Protein AF-A0A6F9BM52-F1 (afdb_monomer_lite)

Secondary structure (DSSP, 8-state):
---S-HHHHHHHHHHTT-SEEEEEEE-TTSTT--EETTSPBP----PPTT---SS-SEEEEETT-S----

Radius of gyration: 12.9 Å; chains: 1; bounding box: 29×29×28 Å

pLDDT: mean 72.87, std 12.79, range [37.84, 88.62]

Structure (mmCIF, N/CA/C/O backbone):
data_AF-A0A6F9BM52-F1
#
_entry.id   AF-A0A6F9BM52-F1
#
loop_
_atom_site.group_PDB
_atom_site.id
_atom_site.type_symbol
_atom_site.label_atom_id
_atom_site.label_alt_id
_atom_site.label_comp_id
_atom_site.label_asym_id
_atom_site.label_entity_id
_atom_site.label_seq_id
_atom_site.pdbx_PDB_ins_code
_atom_site.Cartn_x
_atom_site.Cartn_y
_atom_site.Cartn_z
_atom_site.occupancy
_atom_site.B_iso_or_equiv
_atom_site.auth_seq_id
_atom_site.auth_comp_id
_atom_site.auth_asym_id
_atom_site.auth_atom_id
_atom_site.pdbx_PDB_model_num
ATOM 1 N N . MET A 1 1 ? 12.535 19.085 17.154 1.00 37.84 1 MET A N 1
ATOM 2 C CA . MET A 1 1 ? 11.616 19.338 16.026 1.00 37.84 1 MET A CA 1
ATOM 3 C C . MET A 1 1 ? 12.201 18.650 14.794 1.00 37.84 1 MET A C 1
ATOM 5 O O . MET A 1 1 ? 13.009 19.245 14.102 1.00 37.84 1 MET A O 1
ATOM 9 N N . LEU A 1 2 ? 11.899 17.363 14.588 1.00 39.12 2 LEU A N 1
ATOM 10 C CA . LEU A 1 2 ? 12.261 16.620 13.374 1.00 39.12 2 LEU A CA 1
ATOM 11 C C . LEU A 1 2 ? 10.963 16.033 12.819 1.00 39.12 2 LEU A C 1
ATOM 13 O O . LEU A 1 2 ? 10.363 15.144 13.414 1.00 39.12 2 LEU A O 1
ATOM 17 N N . SER A 1 3 ? 10.492 16.660 11.749 1.00 46.34 3 SER A N 1
ATOM 18 C CA . SER A 1 3 ? 9.201 16.449 11.103 1.00 46.34 3 SER A CA 1
ATOM 19 C C . SER A 1 3 ? 9.326 15.380 10.013 1.00 46.34 3 SER A C 1
ATOM 21 O O . SER A 1 3 ? 10.147 15.531 9.119 1.00 46.34 3 SER A O 1
ATOM 23 N N . LEU A 1 4 ? 8.522 14.316 10.113 1.00 48.09 4 LEU A N 1
ATOM 24 C CA . LEU A 1 4 ? 7.850 13.550 9.040 1.00 48.09 4 LEU A CA 1
ATOM 25 C C . LEU A 1 4 ? 8.600 13.099 7.757 1.00 48.09 4 LEU A C 1
ATOM 27 O O . LEU A 1 4 ? 7.949 12.569 6.861 1.00 48.09 4 LEU A O 1
ATOM 31 N N . GLN A 1 5 ? 9.926 13.202 7.636 1.00 52.88 5 GLN A N 1
ATOM 32 C CA . GLN A 1 5 ? 10.631 12.772 6.411 1.00 52.88 5 GLN A CA 1
ATOM 33 C C . GLN A 1 5 ? 10.958 11.265 6.323 1.00 52.88 5 GLN A C 1
ATOM 35 O O . GLN A 1 5 ? 11.309 10.800 5.244 1.00 52.88 5 GLN A O 1
ATOM 40 N N . GLN A 1 6 ? 10.836 10.500 7.414 1.00 54.97 6 GLN A N 1
ATOM 41 C CA . GLN A 1 6 ? 11.219 9.076 7.467 1.00 54.97 6 GLN A CA 1
ATOM 42 C C . GLN A 1 6 ? 10.409 8.124 6.555 1.00 54.97 6 GLN A C 1
ATOM 44 O O . GLN A 1 6 ? 11.015 7.251 5.935 1.00 54.97 6 GLN A O 1
ATOM 49 N N . PRO A 1 7 ? 9.069 8.239 6.424 1.00 54.97 7 PRO A N 1
ATOM 50 C CA . PRO A 1 7 ? 8.309 7.289 5.609 1.00 54.97 7 PRO A CA 1
ATOM 51 C C . PRO A 1 7 ? 8.564 7.468 4.104 1.00 54.97 7 PRO A C 1
ATOM 53 O O . PRO A 1 7 ? 8.652 6.485 3.375 1.00 54.97 7 PRO A O 1
ATOM 56 N N . GLN A 1 8 ? 8.757 8.705 3.628 1.00 51.41 8 GLN A N 1
ATOM 57 C CA . GLN A 1 8 ? 8.981 8.967 2.202 1.00 51.41 8 GLN A CA 1
ATOM 58 C C . GLN A 1 8 ? 10.374 8.511 1.741 1.00 51.41 8 GLN A C 1
ATOM 60 O O . GLN A 1 8 ? 10.518 7.995 0.635 1.00 51.41 8 GLN A O 1
ATOM 65 N N . THR A 1 9 ? 11.407 8.686 2.572 1.00 56.44 9 THR A N 1
ATOM 66 C CA . THR A 1 9 ? 12.762 8.190 2.277 1.00 56.44 9 THR A CA 1
ATOM 67 C C . THR A 1 9 ? 12.821 6.669 2.288 1.00 56.44 9 THR A C 1
ATOM 69 O O . THR A 1 9 ? 13.499 6.093 1.442 1.00 56.44 9 THR A O 1
ATOM 72 N N . PHE A 1 10 ? 12.082 6.020 3.189 1.00 56.62 10 PHE A N 1
ATOM 73 C CA . PHE A 1 10 ? 11.996 4.564 3.259 1.00 56.62 10 PHE A CA 1
ATOM 74 C C . PHE A 1 10 ? 11.327 3.958 2.019 1.00 56.62 10 PHE A C 1
ATOM 76 O O . PHE A 1 10 ? 11.879 3.044 1.411 1.00 56.62 10 PHE A O 1
ATOM 83 N N . VAL A 1 11 ? 10.197 4.524 1.581 1.00 58.03 11 VAL A N 1
ATOM 84 C CA . VAL A 1 11 ? 9.528 4.096 0.341 1.00 58.03 11 VAL A CA 1
ATOM 85 C C . VAL A 1 11 ? 10.439 4.308 -0.871 1.00 58.03 11 VAL A C 1
ATOM 87 O O . VAL A 1 11 ? 10.599 3.396 -1.671 1.00 58.03 11 VAL A O 1
ATOM 90 N N . ASN A 1 12 ? 11.115 5.459 -0.981 1.00 55.88 12 ASN A N 1
ATOM 91 C CA . ASN A 1 12 ? 12.048 5.710 -2.087 1.00 55.88 12 ASN A CA 1
ATOM 92 C C . ASN A 1 12 ? 13.240 4.734 -2.099 1.00 55.88 12 ASN A C 1
ATOM 94 O O . ASN A 1 12 ? 13.691 4.344 -3.173 1.00 55.88 12 ASN A O 1
ATOM 98 N N . LEU A 1 13 ? 13.746 4.340 -0.924 1.00 59.78 13 LEU A N 1
ATOM 99 C CA . LEU A 1 13 ? 14.826 3.359 -0.805 1.00 59.78 13 LEU A CA 1
ATOM 100 C C . LEU A 1 13 ? 14.377 1.979 -1.296 1.00 59.78 13 LEU A C 1
ATOM 102 O O . LEU A 1 13 ? 15.095 1.351 -2.067 1.00 59.78 13 LEU A O 1
ATOM 106 N N . LEU A 1 14 ? 13.188 1.527 -0.889 1.00 59.81 14 LEU A N 1
ATOM 107 C CA . LEU A 1 14 ? 12.627 0.254 -1.347 1.00 59.81 14 LEU A CA 1
ATOM 108 C C . LEU A 1 14 ? 12.311 0.281 -2.848 1.00 59.81 14 LEU A C 1
ATOM 110 O O . LEU A 1 14 ? 12.598 -0.689 -3.549 1.00 59.81 14 LEU A O 1
ATOM 114 N N . CYS A 1 15 ? 11.817 1.413 -3.360 1.00 55.56 15 CYS A N 1
ATOM 115 C CA . CYS A 1 15 ? 11.590 1.612 -4.790 1.00 55.56 15 CYS A CA 1
ATOM 116 C C . CYS A 1 15 ? 12.895 1.532 -5.605 1.00 55.56 15 CYS A C 1
ATOM 118 O O . CYS A 1 15 ? 12.894 1.034 -6.721 1.00 55.56 15 CYS A O 1
ATOM 120 N N . GLY A 1 16 ? 14.035 1.966 -5.064 1.00 55.28 16 GLY A N 1
ATOM 121 C CA . GLY A 1 16 ? 15.323 1.858 -5.760 1.00 55.28 16 GLY A CA 1
ATOM 122 C C . GLY A 1 16 ? 15.846 0.424 -5.941 1.00 55.28 16 GLY A C 1
ATOM 123 O O . GLY A 1 16 ? 16.821 0.237 -6.666 1.00 55.28 16 GLY A O 1
ATOM 124 N N . VAL A 1 17 ? 15.238 -0.571 -5.280 1.00 60.38 17 VAL A N 1
ATOM 125 C CA . VAL A 1 17 ? 15.733 -1.960 -5.214 1.00 60.38 17 VAL A CA 1
ATOM 126 C C . VAL A 1 17 ? 14.744 -2.974 -5.808 1.00 60.38 17 VAL A C 1
ATOM 128 O O . VAL A 1 17 ? 15.181 -3.997 -6.333 1.00 60.38 17 VAL A O 1
ATOM 131 N N . HIS A 1 18 ? 13.434 -2.705 -5.765 1.00 63.34 18 HIS A N 1
ATOM 132 C CA . HIS A 1 18 ? 12.390 -3.628 -6.227 1.00 63.34 18 HIS A CA 1
ATOM 133 C C . HIS A 1 18 ? 11.391 -2.943 -7.166 1.00 63.34 18 HIS A C 1
ATOM 135 O O . HIS A 1 18 ? 11.024 -1.793 -6.941 1.00 63.34 18 HIS A O 1
ATOM 141 N N . ASP A 1 19 ? 10.903 -3.660 -8.185 1.00 72.69 19 ASP A N 1
ATOM 142 C CA . ASP A 1 19 ? 9.878 -3.167 -9.127 1.00 72.69 19 ASP A CA 1
ATOM 143 C C . ASP A 1 19 ? 8.525 -2.881 -8.448 1.00 72.69 19 ASP A C 1
ATOM 145 O O . ASP A 1 19 ? 7.764 -2.019 -8.894 1.00 72.69 19 ASP A O 1
ATOM 149 N N . TYR A 1 20 ? 8.264 -3.580 -7.338 1.00 71.88 20 TYR A N 1
ATOM 150 C CA . TYR A 1 20 ? 7.038 -3.531 -6.550 1.00 71.88 20 TYR A CA 1
ATOM 151 C C . TYR A 1 20 ? 7.382 -3.427 -5.068 1.00 71.88 20 TYR A C 1
ATOM 153 O O . TYR A 1 20 ? 8.188 -4.209 -4.557 1.00 71.88 20 TYR A O 1
ATOM 161 N N . VAL A 1 21 ? 6.753 -2.490 -4.363 1.00 76.25 21 VAL A N 1
ATOM 162 C CA . VAL A 1 21 ? 6.961 -2.299 -2.924 1.00 76.25 21 VAL A CA 1
ATOM 163 C C . VAL A 1 21 ? 5.640 -2.465 -2.196 1.00 76.25 21 VAL A C 1
ATOM 165 O O . VAL A 1 21 ? 4.784 -1.587 -2.269 1.00 76.25 21 VAL A O 1
ATOM 168 N N . TRP A 1 22 ? 5.484 -3.574 -1.475 1.00 78.31 22 TRP A N 1
ATOM 169 C CA . TRP A 1 22 ? 4.361 -3.765 -0.561 1.00 78.31 22 TRP A CA 1
ATOM 170 C C . TRP A 1 22 ? 4.494 -2.842 0.652 1.00 78.31 22 TRP A C 1
ATOM 172 O O . TRP A 1 22 ? 5.573 -2.723 1.237 1.00 78.31 22 TRP A O 1
ATOM 182 N N . ILE A 1 23 ? 3.393 -2.197 1.033 1.00 78.81 23 ILE A N 1
ATOM 183 C CA . ILE A 1 23 ? 3.392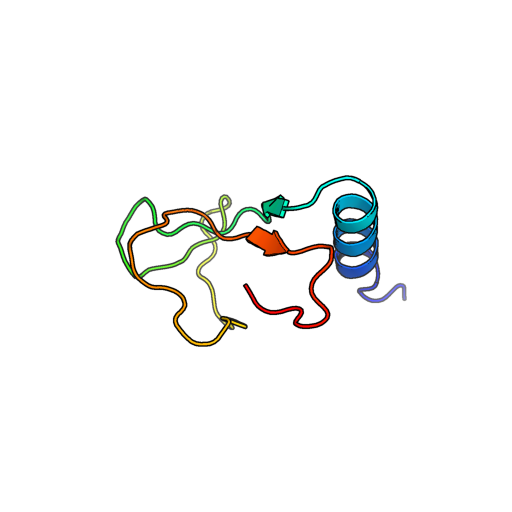 -1.148 2.066 1.00 78.81 23 ILE A CA 1
ATOM 184 C C . ILE A 1 23 ? 2.638 -1.529 3.342 1.00 78.81 23 ILE A C 1
ATOM 186 O O . ILE A 1 23 ? 2.506 -0.700 4.238 1.00 78.81 23 ILE A O 1
ATOM 190 N N . GLY A 1 24 ? 2.147 -2.765 3.448 1.00 80.38 24 GLY A N 1
ATOM 191 C CA . GLY A 1 24 ? 1.390 -3.192 4.624 1.00 80.38 24 GLY A CA 1
ATOM 192 C C . GLY A 1 24 ? -0.089 -2.814 4.596 1.00 80.38 24 GLY A C 1
ATOM 193 O O . GLY A 1 24 ? -0.696 -2.763 5.660 1.00 80.38 24 GLY A O 1
ATOM 194 N N . LEU A 1 25 ? -0.660 -2.532 3.422 1.00 84.06 25 LEU A N 1
ATOM 195 C CA . LEU A 1 25 ? -2.078 -2.222 3.228 1.00 84.06 25 LEU A CA 1
ATOM 196 C C . LEU A 1 25 ? -2.779 -3.418 2.562 1.00 84.06 25 LEU A C 1
ATOM 198 O O . LEU A 1 25 ? -2.281 -3.941 1.563 1.00 84.06 25 LEU A O 1
ATOM 202 N N . THR A 1 26 ? -3.887 -3.875 3.146 1.00 83.56 26 THR A N 1
ATOM 203 C CA . THR A 1 26 ? -4.613 -5.084 2.726 1.00 83.56 26 THR A CA 1
ATOM 204 C C . THR A 1 26 ? -6.105 -4.986 3.032 1.00 83.56 26 THR A C 1
ATOM 206 O O . THR A 1 26 ? -6.503 -4.369 4.022 1.00 83.56 26 THR A O 1
ATOM 209 N N . ASP A 1 27 ? -6.940 -5.613 2.217 1.0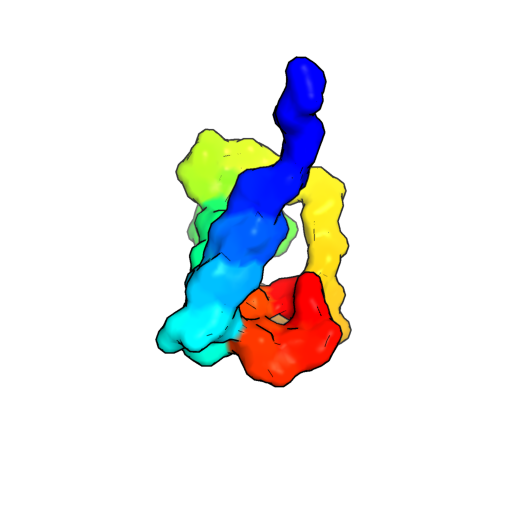0 83.88 27 ASP A N 1
ATOM 210 C CA . ASP A 1 27 ? -8.367 -5.819 2.467 1.00 83.88 27 ASP A CA 1
ATOM 211 C C . ASP A 1 27 ? -8.755 -7.306 2.549 1.00 83.88 27 ASP A C 1
ATOM 213 O O . ASP A 1 27 ? -9.937 -7.623 2.647 1.00 83.88 27 ASP A O 1
ATOM 217 N N . ALA A 1 28 ? -7.773 -8.208 2.699 1.00 84.56 28 ALA A N 1
ATOM 218 C CA . ALA A 1 28 ? -7.943 -9.670 2.779 1.00 84.56 28 ALA A CA 1
ATOM 219 C C . ALA A 1 28 ? -8.990 -10.162 3.804 1.00 84.56 28 ALA A C 1
ATOM 221 O O . ALA A 1 28 ? -9.463 -11.296 3.754 1.00 84.56 28 ALA A O 1
ATOM 222 N N . VAL A 1 29 ? -9.312 -9.340 4.808 1.00 82.06 29 VAL A N 1
ATOM 223 C CA . VAL A 1 29 ? -10.326 -9.655 5.827 1.00 82.06 29 VAL A CA 1
ATOM 224 C C . VAL A 1 29 ? -11.737 -9.354 5.327 1.00 82.06 29 VAL A C 1
ATOM 226 O O . VAL A 1 29 ? -12.694 -10.038 5.694 1.00 82.06 29 VAL A O 1
ATOM 229 N N . THR A 1 30 ? -11.908 -8.276 4.571 1.00 81.81 30 THR A N 1
ATOM 230 C CA . THR A 1 30 ? -13.203 -7.848 4.049 1.00 81.81 30 THR A CA 1
ATOM 231 C C . THR A 1 30 ? -12.970 -7.031 2.791 1.00 81.81 30 THR A C 1
ATOM 233 O O . THR A 1 30 ? -12.558 -5.877 2.887 1.00 81.81 30 THR A O 1
ATOM 236 N N . GLU A 1 31 ? -13.287 -7.637 1.651 1.00 83.88 31 GLU A N 1
ATOM 237 C CA . GLU A 1 31 ? -13.185 -7.043 0.319 1.00 83.88 31 GLU A CA 1
ATOM 238 C C . GLU A 1 31 ? -13.718 -5.603 0.285 1.00 83.88 31 GLU A C 1
ATOM 240 O O . GLU A 1 31 ? -14.833 -5.320 0.750 1.00 83.88 31 GLU A O 1
ATOM 245 N N . GLY A 1 32 ? -12.908 -4.682 -0.235 1.00 82.56 32 GLY A N 1
ATOM 246 C CA . GLY A 1 32 ? -13.238 -3.259 -0.309 1.00 82.56 32 GLY A CA 1
ATOM 247 C C . GLY A 1 32 ? -13.077 -2.485 1.007 1.00 82.56 32 GLY A C 1
ATOM 248 O O . GLY A 1 32 ? -13.268 -1.265 1.021 1.00 82.56 32 GLY A O 1
ATOM 249 N N . ILE A 1 33 ? -12.693 -3.139 2.111 1.00 86.69 33 ILE A N 1
ATOM 250 C CA . ILE A 1 33 ? -12.361 -2.499 3.394 1.00 86.69 33 ILE A CA 1
ATOM 251 C C . ILE A 1 33 ? -10.863 -2.627 3.668 1.00 86.69 33 ILE A C 1
ATOM 253 O O . ILE A 1 33 ? -10.395 -3.507 4.393 1.00 86.69 33 ILE A O 1
ATOM 257 N N . TRP A 1 34 ? -10.121 -1.654 3.151 1.00 86.75 34 TRP A N 1
ATOM 258 C CA . TRP A 1 34 ? -8.673 -1.577 3.295 1.00 86.75 34 TRP A CA 1
ATOM 259 C C . TRP A 1 34 ? -8.233 -1.185 4.708 1.00 86.75 34 TRP A C 1
ATOM 261 O O . TRP A 1 34 ? -8.692 -0.191 5.290 1.00 86.75 34 TRP A O 1
ATOM 271 N N . LYS A 1 35 ? -7.294 -1.959 5.252 1.00 86.94 35 LYS A N 1
ATOM 272 C CA . LYS A 1 35 ? -6.675 -1.761 6.563 1.00 86.94 35 LYS A CA 1
ATOM 273 C C . LYS A 1 35 ? -5.172 -1.962 6.470 1.00 86.94 35 LYS A C 1
ATOM 275 O O . LYS A 1 35 ? -4.669 -2.785 5.709 1.00 86.94 35 LYS A O 1
ATOM 280 N N . TRP A 1 36 ? -4.447 -1.214 7.280 1.00 85.62 36 TRP A N 1
ATOM 281 C CA . TRP A 1 36 ? -3.046 -1.491 7.530 1.00 85.62 36 TRP A CA 1
ATOM 282 C C . TRP A 1 36 ? -2.915 -2.804 8.314 1.00 85.62 36 TRP A C 1
ATOM 284 O O . TRP A 1 36 ? -3.825 -3.195 9.048 1.00 85.62 36 TRP A O 1
ATOM 294 N N . VAL A 1 37 ? -1.780 -3.490 8.189 1.00 83.00 37 VAL A N 1
ATOM 295 C CA . VAL A 1 37 ? -1.510 -4.753 8.906 1.00 83.00 37 VAL A CA 1
ATOM 296 C C . VAL A 1 37 ? -1.508 -4.619 10.434 1.00 83.00 37 VAL A C 1
ATOM 298 O O . VAL A 1 37 ? -1.605 -5.624 11.132 1.00 83.00 37 VAL A O 1
ATOM 301 N N . ASP A 1 38 ? -1.434 -3.398 10.967 1.00 81.56 38 ASP A N 1
ATOM 302 C CA . ASP A 1 38 ? -1.619 -3.099 12.394 1.00 81.56 38 ASP A CA 1
ATOM 303 C C . ASP A 1 38 ? -3.106 -2.989 12.805 1.00 81.56 38 ASP A C 1
ATOM 305 O O . ASP A 1 38 ? -3.418 -2.776 13.976 1.00 81.56 38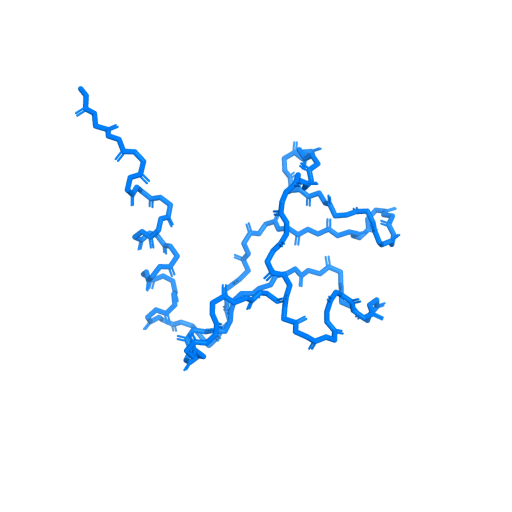 ASP A O 1
ATOM 309 N N . GLY A 1 39 ? -4.030 -3.147 11.853 1.00 81.94 39 GLY A N 1
ATOM 310 C CA . GLY A 1 39 ? -5.475 -3.037 12.036 1.00 81.94 39 GLY A CA 1
ATOM 311 C C . GLY A 1 39 ? -6.029 -1.620 11.872 1.00 81.94 39 GLY A C 1
ATOM 312 O O . GLY A 1 39 ? -7.252 -1.449 11.918 1.00 81.94 39 GLY A O 1
ATOM 313 N N . THR A 1 40 ? -5.180 -0.611 11.656 1.00 88.62 40 THR A N 1
ATOM 314 C CA . THR A 1 40 ? -5.616 0.774 11.449 1.00 88.62 40 THR A CA 1
ATOM 315 C C . THR A 1 40 ? -6.382 0.885 10.122 1.00 88.62 40 THR A C 1
ATOM 317 O O . THR A 1 40 ? -5.876 0.450 9.086 1.00 88.62 40 THR A O 1
ATOM 320 N N . PRO A 1 41 ? -7.599 1.460 10.092 1.00 87.69 41 PRO A N 1
ATOM 321 C CA . PRO A 1 41 ? -8.346 1.620 8.848 1.00 87.69 41 PRO A CA 1
ATOM 322 C C . PRO A 1 41 ? -7.689 2.649 7.922 1.00 87.69 41 PRO A C 1
ATOM 324 O O . PRO A 1 41 ? -7.138 3.657 8.377 1.00 87.69 41 PRO A O 1
ATOM 327 N N . LEU A 1 42 ? -7.786 2.423 6.613 1.00 85.31 42 LEU A N 1
ATOM 328 C CA . LEU A 1 42 ? -7.334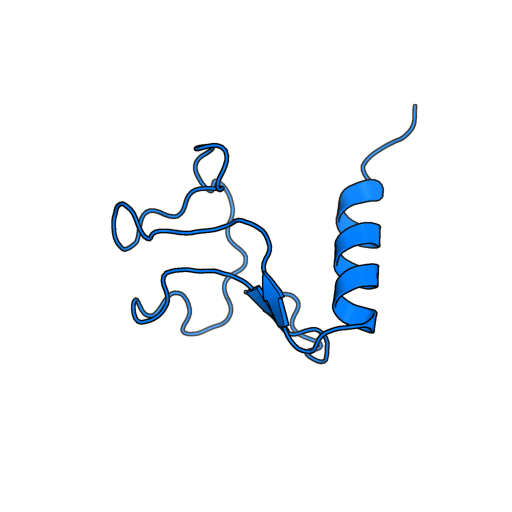 3.390 5.619 1.00 85.31 42 LEU A CA 1
ATOM 329 C C . LEU A 1 42 ? -8.256 4.619 5.615 1.00 85.31 42 LEU A C 1
ATOM 331 O O . LEU A 1 42 ? -9.458 4.503 5.397 1.00 85.31 42 LEU A O 1
ATOM 335 N N . THR A 1 43 ? -7.695 5.808 5.843 1.00 85.56 43 THR A N 1
ATOM 336 C CA . THR A 1 43 ? -8.457 7.072 5.871 1.00 85.56 43 THR A CA 1
ATOM 337 C C . THR A 1 43 ? -8.390 7.838 4.556 1.00 85.56 43 THR A C 1
ATOM 339 O O . THR A 1 43 ? -9.386 8.414 4.125 1.00 85.56 43 THR A O 1
ATOM 342 N N . THR A 1 44 ? -7.229 7.821 3.903 1.00 80.25 44 THR A N 1
ATOM 343 C CA . THR A 1 44 ? -6.996 8.477 2.616 1.00 80.25 44 THR A CA 1
ATOM 344 C C . THR A 1 44 ? -6.266 7.516 1.703 1.00 80.25 44 THR A C 1
ATOM 346 O O . THR A 1 44 ? -5.192 7.023 2.045 1.00 80.25 44 THR A O 1
ATOM 349 N N . ALA A 1 45 ? -6.836 7.292 0.526 1.00 80.81 45 ALA A N 1
ATOM 350 C CA . ALA A 1 45 ? -6.281 6.404 -0.472 1.00 80.81 45 ALA A CA 1
ATOM 351 C C . ALA A 1 45 ? -5.881 7.181 -1.730 1.00 80.81 45 ALA A C 1
ATOM 353 O O . ALA A 1 45 ? -6.622 8.043 -2.201 1.00 80.81 45 ALA A O 1
ATOM 354 N N . TYR A 1 46 ? -4.717 6.854 -2.284 1.00 82.56 46 TYR A N 1
ATOM 355 C CA . TYR A 1 46 ? -4.220 7.393 -3.546 1.00 82.56 46 TYR A CA 1
ATOM 356 C C . TYR A 1 46 ? -4.194 6.282 -4.590 1.00 82.56 46 TYR A C 1
ATOM 358 O O . TYR A 1 46 ? -3.124 5.910 -5.055 1.00 82.56 46 TYR A O 1
ATOM 366 N N . TRP A 1 47 ? -5.366 5.737 -4.911 1.00 83.94 47 TRP A N 1
ATOM 367 C CA . TRP A 1 47 ? -5.493 4.675 -5.903 1.00 83.94 47 TRP A CA 1
ATOM 368 C C . TRP A 1 47 ? -5.224 5.178 -7.317 1.00 83.94 47 TRP A C 1
ATOM 370 O O . TRP A 1 47 ? -5.617 6.291 -7.693 1.00 83.94 47 TRP A O 1
ATOM 380 N N . ARG A 1 48 ? -4.572 4.350 -8.122 1.00 81.25 48 ARG A N 1
ATOM 381 C CA . ARG A 1 48 ? -4.453 4.520 -9.559 1.00 81.25 48 ARG A CA 1
ATOM 382 C C . ARG A 1 48 ? -5.825 4.306 -10.192 1.00 81.25 48 ARG A C 1
ATOM 384 O O . ARG A 1 48 ? -6.706 3.651 -9.644 1.00 81.25 48 ARG A O 1
ATOM 391 N N . SER A 1 49 ? -6.036 4.894 -11.365 1.00 82.06 49 SER A N 1
ATOM 392 C CA . SER A 1 49 ? -7.291 4.687 -12.087 1.00 82.06 49 SER A CA 1
ATOM 393 C C . SER A 1 49 ? -7.498 3.196 -12.371 1.00 82.06 49 SER A C 1
ATOM 395 O O . SER A 1 49 ? -6.621 2.560 -12.953 1.00 82.06 49 SER A O 1
ATOM 397 N N . GLY A 1 50 ? -8.648 2.666 -11.950 1.00 80.50 50 GLY A N 1
ATOM 398 C CA . GLY A 1 50 ? -8.984 1.246 -12.064 1.00 80.50 50 GLY A CA 1
ATOM 399 C C . GLY A 1 50 ? -8.673 0.413 -10.820 1.00 80.50 50 GLY A C 1
ATOM 400 O O . GLY A 1 50 ? -9.034 -0.752 -10.815 1.00 80.50 50 GLY A O 1
ATOM 401 N N . GLN A 1 51 ? -8.062 0.998 -9.786 1.00 83.38 51 GLN A N 1
ATOM 402 C CA . GLN A 1 51 ? -7.789 0.345 -8.506 1.00 83.38 51 GLN A CA 1
ATOM 403 C C . GLN A 1 51 ? -8.645 0.954 -7.376 1.00 83.38 51 GLN A C 1
ATOM 405 O O . GLN A 1 51 ? -8.969 2.149 -7.433 1.00 83.38 51 GLN A O 1
ATOM 410 N N . PRO A 1 52 ? -9.009 0.174 -6.343 1.00 83.25 52 PRO A N 1
ATOM 411 C CA . PRO A 1 52 ? -8.898 -1.285 -6.266 1.00 83.25 52 PRO A CA 1
ATOM 412 C C . PRO A 1 52 ? -9.927 -1.974 -7.184 1.00 83.25 52 PRO A C 1
ATOM 414 O O . PRO A 1 52 ? -11.067 -1.510 -7.266 1.00 83.25 52 PRO A O 1
ATOM 417 N N . ASP A 1 53 ? -9.541 -3.047 -7.884 1.00 80.56 53 ASP A N 1
ATOM 418 C CA . ASP A 1 53 ? -10.447 -3.804 -8.777 1.00 80.56 53 ASP A CA 1
ATOM 419 C C . ASP A 1 53 ? -11.041 -5.074 -8.134 1.00 80.56 53 ASP A C 1
ATOM 421 O O . ASP A 1 53 ?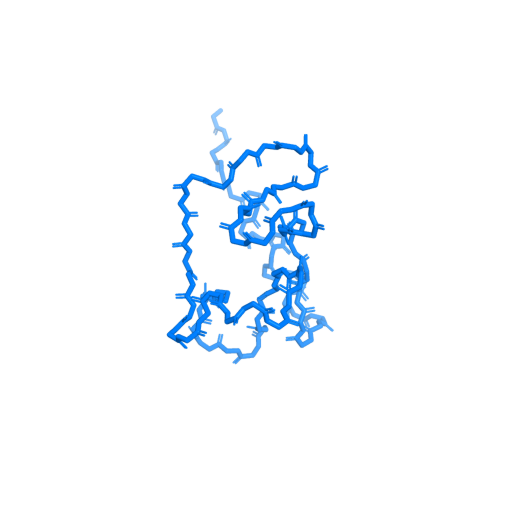 -11.943 -5.694 -8.701 1.00 80.56 53 ASP A O 1
ATOM 425 N N . GLY A 1 54 ? -10.570 -5.416 -6.932 1.00 75.12 54 GLY A N 1
ATOM 426 C CA . GLY A 1 54 ? -10.996 -6.576 -6.146 1.00 75.12 54 GLY A CA 1
ATOM 427 C C . GLY A 1 54 ? -10.392 -7.909 -6.590 1.00 75.12 54 GLY A C 1
ATOM 428 O O . GLY A 1 54 ? -10.848 -8.972 -6.171 1.00 75.12 54 GLY A O 1
ATOM 429 N N . GLY A 1 55 ? -9.376 -7.880 -7.457 1.00 73.62 55 GLY A N 1
ATOM 430 C CA . GLY A 1 55 ? -8.549 -9.047 -7.760 1.00 73.62 55 GLY A CA 1
ATOM 431 C C . GLY A 1 55 ? -7.347 -9.218 -6.822 1.00 73.62 55 GLY A C 1
ATOM 432 O O . GLY A 1 55 ? -6.688 -10.258 -6.867 1.00 73.62 55 GLY A O 1
ATOM 433 N N . GLU A 1 56 ? -7.035 -8.209 -6.003 1.00 76.06 56 GLU A N 1
ATOM 434 C CA . GLU A 1 56 ? -5.771 -8.083 -5.272 1.00 76.06 56 GLU A CA 1
ATOM 435 C C . GLU A 1 56 ? -6.001 -7.728 -3.795 1.00 76.06 56 GLU A C 1
ATOM 437 O O . GLU A 1 56 ? -6.443 -6.630 -3.484 1.00 76.06 56 GLU A O 1
ATOM 442 N N . ASP A 1 57 ? -5.575 -8.604 -2.880 1.00 76.06 57 ASP A N 1
ATOM 443 C CA . ASP A 1 57 ? -5.722 -8.385 -1.431 1.00 76.06 57 ASP A CA 1
ATOM 444 C C . ASP A 1 57 ? -4.639 -7.466 -0.816 1.00 76.06 57 ASP A C 1
ATOM 446 O O . ASP A 1 57 ? -4.623 -7.216 0.394 1.00 76.06 57 ASP A O 1
ATOM 450 N N . CYS A 1 58 ? -3.646 -7.034 -1.603 1.00 81.31 58 CYS A N 1
ATOM 451 C CA . CYS A 1 58 ? -2.425 -6.375 -1.125 1.00 81.31 58 CYS A CA 1
ATOM 452 C C . CYS A 1 58 ? -2.058 -5.168 -1.992 1.00 81.31 58 CYS A C 1
ATOM 454 O O . CYS A 1 58 ? -1.811 -5.325 -3.186 1.00 81.31 58 CYS A O 1
ATOM 456 N N . SER A 1 59 ? -1.889 -3.987 -1.385 1.00 81.38 59 SER A N 1
ATOM 457 C CA . SER A 1 59 ? -1.441 -2.792 -2.117 1.00 81.38 59 SER 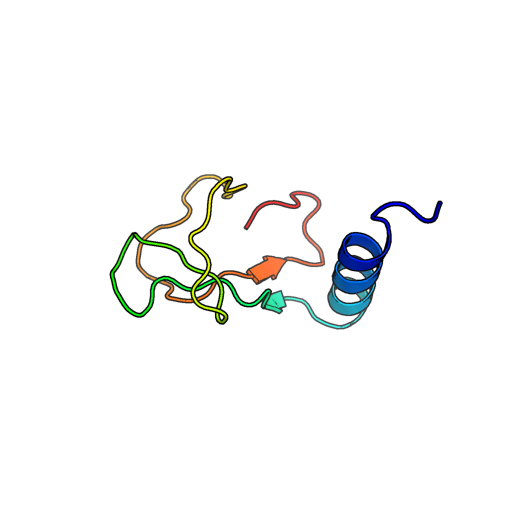A CA 1
ATOM 458 C C . SER A 1 59 ? 0.078 -2.684 -2.191 1.00 81.38 59 SER A C 1
ATOM 460 O O . SER A 1 59 ? 0.804 -2.961 -1.224 1.00 81.38 59 SER A O 1
ATOM 462 N N . TYR A 1 60 ? 0.563 -2.187 -3.323 1.00 78.38 60 TYR A N 1
ATOM 463 C CA . TYR A 1 60 ? 1.977 -1.958 -3.573 1.00 78.38 60 TYR A CA 1
ATOM 464 C C . TYR A 1 60 ? 2.193 -0.714 -4.442 1.00 78.38 60 TYR A C 1
ATOM 466 O O . TYR A 1 60 ? 1.312 -0.298 -5.185 1.00 78.38 60 TYR A O 1
ATOM 474 N N . PHE A 1 61 ? 3.380 -0.113 -4.359 1.00 77.75 61 PHE A N 1
ATOM 475 C CA . PHE A 1 61 ? 3.806 0.922 -5.304 1.00 77.75 61 PHE A CA 1
ATOM 476 C C . PHE A 1 61 ? 4.666 0.325 -6.414 1.00 77.75 61 PHE A C 1
ATOM 478 O O . PHE A 1 61 ? 5.517 -0.527 -6.154 1.00 77.75 61 PHE A O 1
ATOM 485 N N . TYR A 1 62 ? 4.496 0.843 -7.629 1.00 72.44 62 TYR A N 1
ATOM 486 C CA . TYR A 1 62 ? 5.396 0.596 -8.753 1.00 72.44 62 TYR A CA 1
ATOM 487 C C . TYR A 1 62 ? 6.575 1.562 -8.687 1.00 72.44 62 TYR A C 1
ATOM 489 O O . TYR A 1 62 ? 6.398 2.776 -8.804 1.00 72.44 62 TYR A O 1
ATOM 497 N N . SER A 1 63 ? 7.786 1.044 -8.531 1.00 66.00 63 SER A N 1
ATOM 498 C CA . SER A 1 63 ? 8.961 1.891 -8.308 1.00 66.00 63 SER A CA 1
ATOM 499 C C . SER A 1 63 ? 9.428 2.676 -9.533 1.00 66.00 63 SER A C 1
ATOM 501 O O . SER A 1 63 ? 9.960 3.779 -9.402 1.00 66.00 63 SER A O 1
ATOM 503 N N . TRP A 1 64 ? 9.204 2.129 -10.725 1.00 65.50 64 TRP A N 1
ATOM 504 C CA . TRP A 1 64 ? 9.555 2.744 -12.004 1.00 65.50 64 TRP A CA 1
ATOM 505 C C . TRP A 1 64 ? 8.450 3.664 -12.549 1.00 65.50 64 TRP A C 1
ATOM 507 O O . TRP A 1 64 ? 8.666 4.398 -13.517 1.00 65.50 64 TRP A O 1
ATOM 517 N N . SER A 1 65 ? 7.263 3.643 -11.936 1.00 68.12 65 SER A N 1
ATOM 518 C CA . SER A 1 65 ? 6.142 4.482 -12.345 1.00 68.12 65 SER A CA 1
ATOM 519 C C . SER A 1 65 ? 6.336 5.916 -11.855 1.00 68.12 65 SER A C 1
ATOM 521 O O . SER A 1 65 ? 6.614 6.175 -10.686 1.00 68.12 65 SER A O 1
ATOM 523 N N . SER A 1 66 ? 6.129 6.884 -12.751 1.00 68.50 66 SER A N 1
ATOM 524 C CA . SER A 1 66 ? 6.047 8.298 -12.352 1.00 68.50 66 SER A CA 1
ATOM 525 C C . SER A 1 66 ? 4.751 8.604 -11.582 1.00 68.50 66 SER A C 1
ATOM 527 O O . SER A 1 66 ? 4.664 9.619 -10.890 1.00 68.50 66 SER A O 1
ATOM 529 N N . ASP A 1 67 ? 3.747 7.730 -11.696 1.00 70.06 67 ASP A N 1
ATOM 530 C CA . ASP A 1 67 ? 2.503 7.775 -10.933 1.00 70.06 67 ASP A CA 1
ATOM 531 C C . ASP A 1 67 ? 2.724 7.081 -9.584 1.00 70.06 67 ASP A C 1
ATOM 533 O O . ASP A 1 67 ? 2.840 5.861 -9.511 1.00 70.06 67 ASP A O 1
ATOM 537 N N . ARG A 1 68 ? 2.801 7.880 -8.513 1.00 69.62 68 ARG A N 1
ATOM 538 C CA . ARG A 1 68 ? 2.979 7.417 -7.122 1.00 69.62 68 ARG A CA 1
ATOM 539 C C . ARG A 1 68 ? 1.658 7.010 -6.469 1.00 69.62 68 ARG A C 1
ATOM 541 O O . ARG A 1 68 ? 1.444 7.271 -5.285 1.00 69.62 68 ARG A O 1
ATOM 548 N N . ARG A 1 69 ? 0.744 6.478 -7.267 1.00 77.12 69 ARG A N 1
ATOM 549 C CA . ARG A 1 69 ? -0.535 5.949 -6.815 1.00 77.12 69 ARG A CA 1
ATOM 550 C C . ARG A 1 69 ? -0.443 4.427 -6.771 1.00 77.12 69 ARG A C 1
ATOM 552 O O . ARG A 1 69 ? 0.371 3.848 -7.489 1.00 77.12 69 ARG A O 1
ATOM 559 N N . MET A 1 70 ? -1.212 3.834 -5.869 1.00 74.38 70 MET A N 1
ATOM 560 C CA . MET A 1 70 ? -1.308 2.385 -5.666 1.00 74.38 70 MET A CA 1
ATOM 561 C C . MET A 1 70 ? -2.317 1.779 -6.631 1.00 74.38 70 MET A C 1
ATOM 563 O O . MET A 1 70 ? -3.412 2.367 -6.746 1.00 74.38 70 MET A O 1
#

Sequence (70 aa):
MLSLQQPQTFVNLLCGVHDYVWIGLTDAVTEGIWKWVDGTPLTTAYWRSGQPDGGEDCSYFYSWSSDRRM

Foldseek 3Di:
DDDDPVVVVVLLVVLVPDQKAFDQWFCVVPFPFIAGVVRHGDDDAQADVCPPVRPDGTDIAGSPDPRRHD